Protein AF-A0A916QRW9-F1 (afdb_monomer)

Nearest PDB structures (foldseek):
  6uhw-assembly1_B  TM=3.764E-01  e=2.473E+00  Burkholderia pseudomallei 1710b
  6yfo-assembly1_AA  TM=3.152E-01  e=1.747E+00  Leviviridae sp.
  1um2-assembly1_A  TM=3.130E-01  e=1.629E+00  Saccharomyces cerevisiae
  3ua0-assembly1_A-2  TM=4.004E-01  e=7.529E+00  Bombyx mori

Sequence (87 aa):
MGNGKISNQLALLDYFRSEKDGKITCERRYYISSLSNNAQILAEAIRGHWGIENQLNWVLDVQFQEDDSRIRKDNAPENLAVIRQIA

Mean predicted aligned error: 7.67 Å

Solvent-accessible surface area (backbone atoms only — not comparable to full-atom values): 5506 Å² total; per-residue (Å²): 135,83,87,74,78,85,58,73,43,83,46,79,44,83,45,78,46,79,47,99,87,70,51,74,49,78,46,81,47,79,45,81,38,72,62,73,100,41,72,64,62,50,50,51,50,55,54,53,56,55,43,45,54,65,62,48,48,45,42,40,45,64,77,65,36,50,82,75,56,82,70,75,59,83,67,51,45,63,54,48,55,55,51,64,75,72,108

Foldseek 3Di:
DDPDPQDKDKDKDWDWDADPVRDIDIDIDIDIDSDDPDPVVVVVVVVVVVVCCVPPVCCCCPVVVLVVDPDDPDCVNVVVVVVSNVD

Structure (mmCIF, N/CA/C/O backbone):
data_AF-A0A916QRW9-F1
#
_entry.id   AF-A0A916QRW9-F1
#
loop_
_atom_site.group_PDB
_atom_site.id
_atom_site.type_symbol
_atom_site.label_atom_id
_atom_site.label_alt_id
_atom_site.label_comp_id
_atom_site.label_asym_id
_atom_site.label_entity_id
_atom_site.label_seq_id
_atom_site.pdbx_PDB_ins_code
_atom_site.Cartn_x
_atom_site.Cartn_y
_atom_site.Cartn_z
_atom_site.occupancy
_atom_site.B_iso_or_equiv
_atom_site.auth_seq_id
_atom_site.auth_comp_id
_atom_site.auth_asym_id
_atom_site.auth_atom_id
_atom_site.pdbx_PDB_model_num
ATOM 1 N N . MET A 1 1 ? 25.554 -17.641 21.117 1.00 40.69 1 MET A N 1
ATOM 2 C CA . MET A 1 1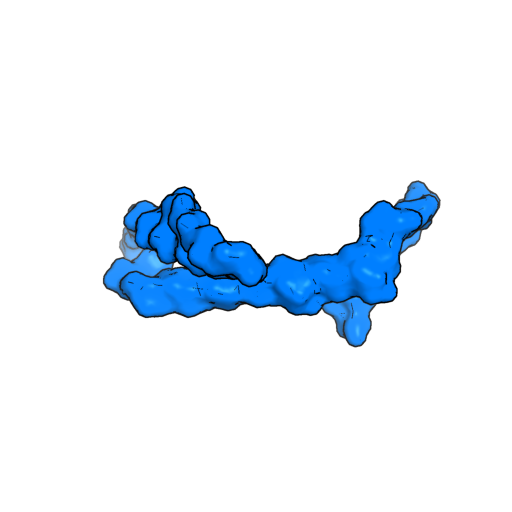 ? 24.869 -16.329 21.048 1.00 40.69 1 MET A CA 1
ATOM 3 C C . MET A 1 1 ? 23.495 -16.562 20.441 1.00 40.69 1 MET A C 1
ATOM 5 O O . MET A 1 1 ? 23.393 -17.384 19.544 1.00 40.69 1 MET A O 1
ATOM 9 N N . GLY A 1 2 ? 22.451 -16.020 21.070 1.00 44.91 2 GLY A N 1
ATOM 10 C CA . GLY A 1 2 ? 21.127 -16.642 21.173 1.00 44.91 2 GLY A CA 1
ATOM 11 C C . GLY A 1 2 ? 20.308 -16.748 19.885 1.00 44.91 2 GLY A C 1
ATOM 12 O O . GLY A 1 2 ? 20.121 -15.770 19.170 1.00 44.91 2 GLY A O 1
ATOM 13 N N . ASN A 1 3 ? 19.734 -17.934 19.681 1.00 49.81 3 ASN A N 1
ATOM 14 C CA . ASN A 1 3 ? 18.597 -18.167 18.796 1.00 49.81 3 ASN A CA 1
ATOM 15 C C . ASN A 1 3 ? 17.366 -17.456 19.381 1.00 49.81 3 ASN A C 1
ATOM 17 O O . ASN A 1 3 ? 16.600 -18.043 20.147 1.00 49.81 3 ASN A O 1
ATOM 21 N N . GLY A 1 4 ? 17.205 -16.169 19.071 1.00 58.22 4 GLY A N 1
ATOM 22 C CA . GLY A 1 4 ? 15.983 -15.430 19.365 1.00 58.22 4 GLY A CA 1
ATOM 23 C C . GLY A 1 4 ? 14.837 -16.026 18.555 1.00 58.22 4 GLY A C 1
ATOM 24 O O . GLY A 1 4 ? 14.833 -15.947 17.330 1.00 58.22 4 GLY A O 1
ATOM 25 N N . LYS A 1 5 ? 13.886 -16.673 19.231 1.00 60.09 5 LYS A N 1
ATOM 26 C CA . LYS A 1 5 ? 12.676 -17.224 18.616 1.00 60.09 5 LYS A CA 1
ATOM 27 C C . LYS A 1 5 ? 11.944 -16.075 17.910 1.00 60.09 5 LYS A C 1
ATOM 29 O O . LYS A 1 5 ? 11.468 -15.165 18.583 1.00 60.09 5 LYS A O 1
ATOM 34 N N . ILE A 1 6 ? 11.881 -16.089 16.578 1.00 61.56 6 ILE A N 1
ATOM 35 C CA . ILE A 1 6 ? 11.084 -15.111 15.827 1.00 61.56 6 ILE A CA 1
ATOM 36 C C . ILE A 1 6 ? 9.614 -15.420 16.126 1.00 61.56 6 ILE A C 1
ATOM 38 O O . ILE A 1 6 ? 9.085 -16.446 15.699 1.00 61.56 6 ILE A O 1
ATOM 42 N N . SER A 1 7 ? 8.976 -14.578 16.935 1.00 67.75 7 SER A N 1
ATOM 43 C CA . SER A 1 7 ? 7.546 -14.659 17.229 1.00 67.75 7 SER A CA 1
ATOM 44 C C . SER A 1 7 ? 6.796 -13.690 16.327 1.00 67.75 7 SER A C 1
ATOM 46 O O . SER A 1 7 ? 6.983 -12.480 16.449 1.00 67.75 7 SER A O 1
ATOM 48 N N . ASN A 1 8 ? 5.937 -14.212 15.456 1.00 79.44 8 ASN A N 1
ATOM 49 C CA . ASN A 1 8 ? 5.040 -13.376 14.668 1.00 79.44 8 ASN A CA 1
ATOM 50 C C . ASN A 1 8 ? 3.842 -12.954 15.519 1.00 79.44 8 ASN A C 1
ATOM 52 O O . ASN A 1 8 ? 3.319 -13.742 16.307 1.00 79.44 8 ASN A O 1
ATOM 56 N N . GLN A 1 9 ? 3.405 -11.717 15.339 1.00 81.19 9 GLN A N 1
ATOM 57 C CA . GLN A 1 9 ? 2.297 -11.112 16.061 1.00 81.19 9 GLN A CA 1
ATOM 58 C C . GLN A 1 9 ? 1.226 -10.667 15.075 1.00 81.19 9 GLN A C 1
ATOM 60 O O . GLN A 1 9 ? 1.536 -10.208 13.975 1.00 81.19 9 GLN A O 1
ATOM 65 N N . LEU A 1 10 ? -0.033 -10.810 15.487 1.00 86.06 10 LEU A N 1
ATOM 66 C CA . LEU A 1 10 ? -1.178 -10.276 14.767 1.00 86.06 10 LEU A CA 1
ATOM 67 C C . LEU A 1 10 ? -1.475 -8.876 15.294 1.00 86.06 10 LEU A C 1
ATOM 69 O O . LEU A 1 10 ? -1.681 -8.694 16.493 1.00 86.06 10 LEU A O 1
ATOM 73 N N . ALA A 1 11 ? -1.555 -7.912 14.393 1.00 87.56 11 ALA A N 1
ATOM 74 C CA . ALA A 1 11 ? -1.979 -6.564 14.699 1.00 87.56 11 ALA A CA 1
ATOM 75 C C . ALA A 1 11 ? -3.248 -6.208 13.943 1.00 87.56 11 ALA A C 1
ATOM 77 O O . ALA A 1 11 ? -3.441 -6.604 12.795 1.00 87.56 11 ALA A O 1
ATOM 78 N N . LEU A 1 12 ? -4.090 -5.426 14.602 1.00 89.50 12 LEU A N 1
ATOM 79 C CA . LEU A 1 12 ? -5.332 -4.899 14.070 1.00 89.50 12 LEU A CA 1
ATOM 80 C C . LEU A 1 12 ? -5.191 -3.382 13.994 1.00 89.50 12 LEU A C 1
ATOM 82 O O . LEU A 1 12 ? -4.835 -2.741 14.981 1.00 89.50 12 LEU A O 1
ATOM 86 N N . LEU A 1 13 ? -5.470 -2.824 12.821 1.00 90.19 13 LEU A N 1
ATOM 87 C CA . LEU A 1 13 ? -5.515 -1.389 12.585 1.00 90.19 13 LEU A CA 1
ATOM 88 C C . LEU A 1 13 ? -6.910 -1.014 12.085 1.00 90.19 13 LEU A C 1
ATOM 90 O O . LEU A 1 13 ? -7.375 -1.574 11.090 1.00 90.19 13 LEU A O 1
ATOM 94 N N . ASP A 1 14 ? -7.541 -0.049 12.744 1.00 92.44 14 ASP A N 1
A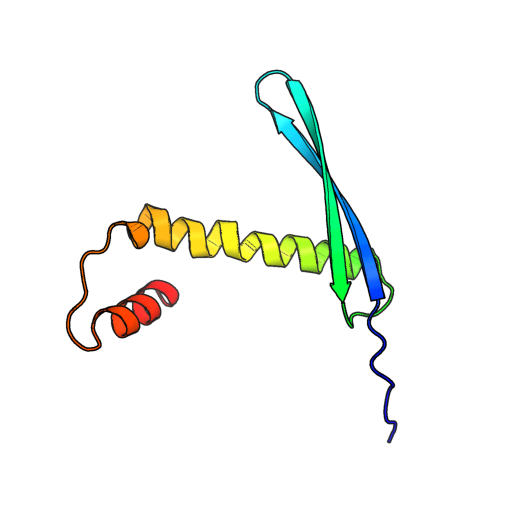TOM 95 C CA . ASP A 1 14 ? -8.744 0.597 12.228 1.00 92.44 14 ASP A CA 1
ATOM 96 C C . ASP A 1 14 ? -8.324 1.820 11.387 1.00 92.44 14 ASP A C 1
ATOM 98 O O . ASP A 1 14 ? -7.597 2.706 11.845 1.00 92.44 14 ASP A O 1
ATOM 102 N N . TYR A 1 15 ? -8.744 1.838 10.124 1.00 89.44 15 TYR A N 1
ATOM 103 C CA . TYR A 1 15 ? -8.482 2.891 9.150 1.00 89.44 15 TYR A CA 1
ATOM 104 C C . TYR A 1 15 ? -9.766 3.675 8.891 1.00 89.44 15 TYR A C 1
ATOM 106 O O . TYR A 1 15 ? -10.754 3.124 8.409 1.00 89.44 15 TYR A O 1
ATOM 114 N N . PHE A 1 16 ? -9.734 4.972 9.188 1.00 91.94 16 PHE A N 1
ATOM 115 C CA . PHE A 1 16 ? -10.853 5.876 8.957 1.00 91.94 16 PHE A CA 1
ATOM 116 C C . PHE A 1 16 ? -10.572 6.757 7.747 1.00 91.94 16 PHE A C 1
ATOM 118 O O . PHE A 1 16 ? -9.520 7.394 7.660 1.00 91.94 16 PHE A O 1
ATOM 125 N N . ARG A 1 17 ? -11.539 6.829 6.837 1.00 90.94 17 ARG A N 1
ATOM 126 C CA . ARG A 1 17 ? -11.511 7.722 5.679 1.00 90.94 17 ARG A CA 1
ATOM 127 C C . ARG A 1 17 ? -12.729 8.630 5.716 1.00 90.94 17 ARG A C 1
ATOM 129 O O . ARG A 1 17 ? -13.839 8.162 5.946 1.00 90.94 17 ARG A O 1
ATOM 136 N N . SER A 1 18 ? -12.494 9.918 5.483 1.00 93.81 18 SER A N 1
ATOM 137 C CA . SER A 1 18 ? -13.545 10.911 5.269 1.00 93.81 18 SER A CA 1
ATOM 138 C C . SER A 1 18 ? -13.726 11.141 3.771 1.00 93.81 18 SER A C 1
ATOM 140 O O . SER A 1 18 ? -12.746 11.346 3.047 1.00 93.81 18 SER A O 1
ATOM 142 N N . GLU A 1 19 ? -14.965 11.074 3.306 1.00 91.94 19 GLU A N 1
ATOM 143 C CA . GLU A 1 19 ? -15.358 11.400 1.941 1.00 91.94 19 GLU A CA 1
ATOM 144 C C . GLU A 1 19 ? -15.790 12.873 1.826 1.00 91.94 19 GLU A C 1
ATOM 146 O O . GLU A 1 19 ? -16.052 13.557 2.818 1.00 91.94 19 GLU A O 1
ATOM 151 N N . LYS A 1 20 ? -15.840 13.399 0.594 1.00 89.75 20 LYS A N 1
ATOM 152 C CA . LYS A 1 20 ? -16.141 14.822 0.340 1.00 89.75 20 LYS A CA 1
ATOM 153 C C . LYS A 1 20 ? -17.546 15.242 0.791 1.00 89.75 20 LYS A C 1
ATOM 155 O O . LYS A 1 20 ? -17.777 16.427 0.998 1.00 89.75 20 LYS A O 1
ATOM 160 N N . ASP A 1 21 ? -18.464 14.293 0.926 1.00 93.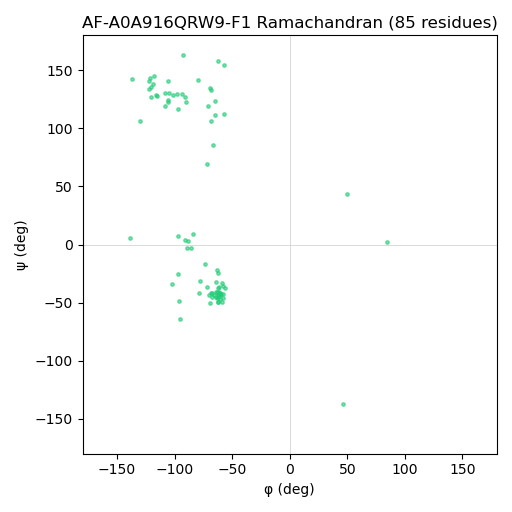50 21 ASP A N 1
ATOM 161 C CA . ASP A 1 21 ? -19.843 14.484 1.387 1.00 93.50 21 ASP A CA 1
ATOM 162 C C . ASP A 1 21 ? -19.990 14.397 2.920 1.00 93.50 21 ASP A C 1
ATOM 164 O O . ASP A 1 21 ? -21.097 14.505 3.445 1.00 93.50 21 ASP A O 1
ATOM 168 N N . GLY A 1 22 ? -18.883 14.220 3.650 1.00 91.81 22 GLY A N 1
ATOM 169 C CA . GLY A 1 22 ? -18.870 14.088 5.107 1.00 91.81 22 GLY A CA 1
ATOM 170 C C . GLY A 1 22 ? -19.129 12.667 5.609 1.00 91.81 22 GLY A C 1
ATOM 171 O O . GLY A 1 22 ? -19.152 12.448 6.823 1.00 91.81 22 GLY A O 1
ATOM 172 N N . LYS A 1 23 ? -19.295 11.684 4.718 1.00 94.75 23 LYS A N 1
ATOM 173 C CA . LYS A 1 23 ? -19.392 10.278 5.105 1.00 94.75 23 LYS A CA 1
ATOM 174 C C . LYS A 1 23 ? -18.044 9.782 5.630 1.00 94.75 23 LYS A C 1
ATOM 176 O O . LYS A 1 23 ? -17.003 9.984 5.007 1.00 94.75 23 LYS A O 1
ATOM 181 N N . ILE A 1 24 ? -18.071 9.097 6.773 1.00 95.19 24 ILE A N 1
ATOM 182 C CA . ILE A 1 24 ? -16.895 8.442 7.353 1.00 95.19 24 ILE A CA 1
ATOM 183 C C . ILE A 1 24 ? -17.029 6.937 7.148 1.00 95.19 24 ILE A C 1
ATOM 185 O O . ILE A 1 24 ? -18.003 6.325 7.587 1.00 95.19 24 ILE A O 1
ATOM 189 N N . THR A 1 25 ? -16.033 6.333 6.512 1.00 95.19 25 THR A N 1
ATOM 190 C CA . THR A 1 25 ? -15.910 4.879 6.393 1.00 95.19 25 THR A CA 1
ATOM 191 C C . THR A 1 25 ? -14.816 4.377 7.325 1.00 95.19 25 THR A C 1
ATOM 193 O O . THR A 1 25 ? -13.763 5.006 7.443 1.00 95.19 25 THR A O 1
ATOM 196 N N . CYS A 1 26 ? -15.054 3.233 7.965 1.00 94.00 26 CYS A N 1
ATOM 197 C CA . CYS A 1 26 ? -14.067 2.535 8.782 1.00 94.00 26 CYS A CA 1
ATOM 198 C C . CYS A 1 26 ? -13.766 1.173 8.158 1.00 94.00 26 CYS A C 1
ATOM 200 O O . CYS A 1 26 ? -14.680 0.400 7.874 1.00 94.00 26 CYS A O 1
ATOM 202 N N . GLU A 1 27 ? -12.485 0.886 7.964 1.00 93.62 27 GLU A N 1
ATOM 203 C CA . GLU A 1 27 ? -11.984 -0.404 7.511 1.00 93.62 27 GLU A CA 1
ATOM 204 C C . GLU A 1 27 ? -11.064 -0.997 8.567 1.00 93.62 27 GLU A C 1
ATOM 206 O O . GLU A 1 27 ? -10.203 -0.310 9.115 1.00 93.62 27 GLU A O 1
ATOM 211 N N . ARG A 1 28 ? -11.188 -2.301 8.804 1.00 93.69 28 ARG A N 1
ATOM 212 C CA . ARG A 1 28 ? -10.276 -3.030 9.679 1.00 93.69 28 ARG A CA 1
ATOM 213 C C . ARG A 1 28 ? -9.268 -3.810 8.857 1.00 93.69 28 ARG A C 1
ATOM 215 O O . ARG A 1 28 ? -9.647 -4.591 7.986 1.00 93.69 28 ARG A O 1
ATOM 222 N N . ARG A 1 29 ? -7.987 -3.633 9.167 1.00 92.12 29 ARG A N 1
ATOM 223 C CA . ARG A 1 29 ? -6.880 -4.320 8.496 1.00 92.12 29 ARG A CA 1
ATOM 224 C C . ARG A 1 29 ? -6.079 -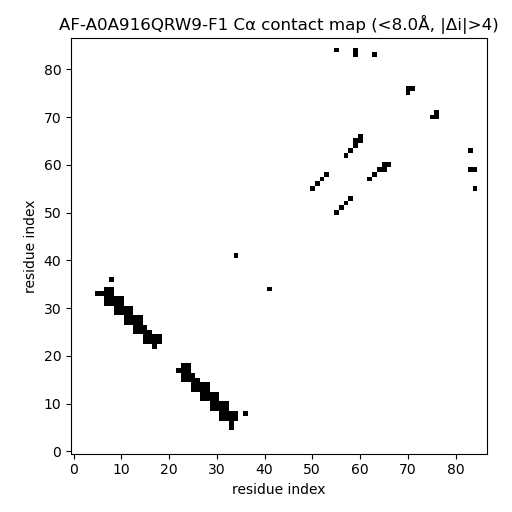5.128 9.504 1.00 92.12 29 ARG A C 1
ATOM 226 O O . ARG A 1 29 ? -5.771 -4.642 10.592 1.00 92.12 29 ARG A O 1
ATOM 233 N N . TYR A 1 30 ? -5.752 -6.357 9.126 1.00 91.50 30 TYR A N 1
ATOM 234 C CA . TYR A 1 30 ? -4.976 -7.283 9.939 1.00 91.50 30 TYR A CA 1
ATOM 235 C C . TYR A 1 30 ? -3.582 -7.443 9.341 1.00 91.50 30 TYR A C 1
ATOM 237 O O . TYR A 1 30 ? -3.451 -7.701 8.147 1.00 91.50 30 TYR A O 1
ATOM 245 N N . TYR A 1 31 ? -2.555 -7.310 10.173 1.00 89.69 31 TYR A N 1
ATOM 246 C CA . TYR A 1 31 ? -1.158 -7.440 9.773 1.00 89.69 31 TYR A CA 1
ATOM 247 C C . TYR A 1 31 ? -0.483 -8.526 10.597 1.00 89.69 31 TYR A C 1
ATOM 249 O O . TYR A 1 31 ? -0.707 -8.625 11.802 1.00 89.69 31 TYR A O 1
ATOM 257 N N . ILE A 1 32 ? 0.368 -9.316 9.950 1.00 91.25 32 ILE A N 1
ATOM 258 C CA . ILE A 1 32 ? 1.254 -10.263 10.622 1.00 91.25 32 ILE A CA 1
ATOM 259 C C . ILE A 1 32 ? 2.656 -9.669 10.569 1.00 91.25 32 ILE A C 1
ATOM 261 O O . ILE A 1 32 ? 3.152 -9.364 9.487 1.00 91.25 32 ILE A O 1
ATOM 265 N N . SER A 1 33 ? 3.282 -9.481 11.727 1.00 87.25 33 SER A N 1
ATOM 266 C CA . SER A 1 33 ? 4.599 -8.852 11.817 1.00 87.25 33 SER A CA 1
ATOM 267 C C . SER A 1 33 ? 5.511 -9.582 12.790 1.00 87.25 33 SER A C 1
ATOM 269 O O . SER A 1 33 ? 5.073 -10.049 13.838 1.00 87.25 33 SER A O 1
ATOM 271 N N . SER A 1 34 ? 6.793 -9.658 12.447 1.00 89.12 34 SER A N 1
ATOM 272 C CA . SER A 1 34 ? 7.862 -10.112 13.340 1.00 89.12 34 SER A CA 1
ATOM 273 C C . SER A 1 34 ? 8.498 -8.961 14.129 1.00 89.12 34 SER A C 1
ATOM 275 O O . SER A 1 34 ? 9.492 -9.175 14.824 1.00 89.12 34 SER A O 1
ATOM 277 N N . LEU A 1 35 ? 7.984 -7.732 13.988 1.00 85.94 35 LEU A N 1
ATOM 278 C CA . LEU A 1 35 ? 8.427 -6.585 14.779 1.00 85.94 35 LEU A CA 1
ATOM 279 C C . LEU A 1 35 ? 8.149 -6.819 16.269 1.00 85.94 35 LEU A C 1
ATOM 281 O O . LEU A 1 35 ? 7.295 -7.620 16.657 1.00 85.94 35 LEU A O 1
ATOM 285 N N . SER A 1 36 ? 8.885 -6.101 17.119 1.00 80.06 36 SER A N 1
ATOM 286 C CA . SER A 1 36 ? 8.604 -6.078 18.553 1.00 80.06 36 SER A CA 1
ATOM 287 C C . SER A 1 36 ? 7.168 -5.605 18.809 1.00 80.06 36 SER A C 1
ATOM 289 O O . SER A 1 36 ? 6.593 -4.887 17.991 1.00 80.06 36 SER A O 1
ATOM 291 N N . ASN A 1 37 ? 6.584 -6.009 19.946 1.00 79.62 37 ASN A N 1
ATOM 292 C CA . ASN A 1 37 ? 5.205 -5.660 20.311 1.00 79.62 37 ASN A CA 1
ATOM 293 C C . ASN A 1 37 ? 5.083 -4.175 20.693 1.00 79.62 37 ASN A C 1
ATOM 295 O O . ASN A 1 37 ? 4.923 -3.820 21.860 1.00 79.62 37 ASN A O 1
ATOM 299 N N . ASN A 1 38 ? 5.238 -3.301 19.708 1.00 87.12 38 ASN A N 1
ATOM 300 C CA . ASN A 1 38 ? 5.171 -1.862 19.841 1.00 87.12 38 ASN A CA 1
ATOM 301 C C . ASN A 1 38 ? 4.229 -1.328 18.760 1.00 87.12 38 ASN A C 1
ATOM 303 O O . ASN A 1 38 ? 4.569 -1.275 17.576 1.00 87.12 38 ASN A O 1
ATOM 307 N N . ALA A 1 39 ? 3.037 -0.922 19.197 1.00 87.38 39 ALA A N 1
ATOM 308 C CA . ALA A 1 39 ? 1.990 -0.424 18.315 1.00 87.38 39 ALA A CA 1
ATOM 309 C C . ALA A 1 39 ? 2.430 0.808 17.509 1.00 87.38 39 ALA A C 1
ATOM 311 O O . ALA A 1 39 ? 2.025 0.950 16.359 1.00 87.38 39 ALA A O 1
ATOM 312 N N . GLN A 1 40 ? 3.280 1.669 18.078 1.00 89.81 40 GLN A N 1
ATOM 313 C CA . GLN A 1 40 ? 3.761 2.866 17.394 1.00 89.81 40 GLN A CA 1
ATOM 314 C C . GLN A 1 40 ? 4.698 2.508 16.238 1.00 89.81 40 GLN A C 1
ATOM 316 O O . GLN A 1 40 ? 4.455 2.940 15.114 1.00 89.81 40 GLN A O 1
ATOM 321 N N . ILE A 1 41 ? 5.704 1.663 16.486 1.00 90.38 41 ILE A N 1
ATOM 322 C CA . ILE A 1 41 ? 6.642 1.208 15.443 1.00 90.38 41 ILE A CA 1
ATOM 323 C C . ILE A 1 41 ? 5.877 0.521 14.312 1.00 90.38 41 ILE A C 1
ATOM 325 O O . ILE A 1 41 ? 6.144 0.752 13.134 1.00 90.38 41 ILE A O 1
ATOM 329 N N . LEU A 1 42 ? 4.895 -0.310 14.659 1.00 90.50 42 LEU A N 1
ATOM 330 C CA . LEU A 1 42 ? 4.093 -0.988 13.658 1.00 90.50 42 LEU A CA 1
ATOM 331 C C . LEU A 1 42 ? 3.216 -0.015 12.857 1.00 90.50 42 LEU A C 1
ATOM 333 O O . LEU A 1 42 ? 3.124 -0.150 11.640 1.00 90.50 42 LEU A O 1
ATOM 337 N N . ALA A 1 43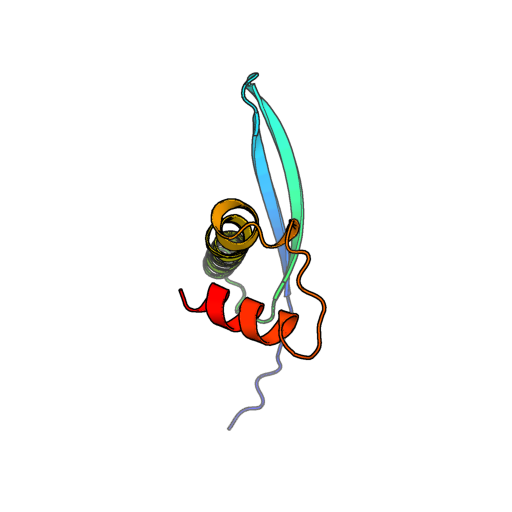 ? 2.591 0.968 13.506 1.00 89.44 43 ALA A N 1
ATOM 338 C CA . ALA A 1 43 ? 1.793 1.983 12.823 1.00 89.44 43 ALA A CA 1
ATOM 339 C C . ALA A 1 43 ? 2.646 2.837 11.870 1.00 89.44 43 ALA A C 1
ATOM 341 O O . ALA A 1 43 ? 2.214 3.122 10.752 1.00 89.44 43 ALA A O 1
ATOM 342 N N . GLU A 1 44 ? 3.861 3.203 12.282 1.00 91.62 44 GLU A N 1
ATOM 343 C CA . GLU A 1 44 ? 4.839 3.907 11.448 1.00 91.62 44 GLU A CA 1
ATOM 344 C C . GLU A 1 44 ? 5.262 3.053 10.248 1.00 91.62 44 GLU A C 1
ATOM 346 O O . GLU A 1 44 ? 5.228 3.538 9.118 1.00 91.62 44 GLU A O 1
ATOM 351 N N . ALA A 1 45 ? 5.561 1.768 10.459 1.00 90.75 45 ALA A N 1
ATOM 352 C CA . ALA A 1 45 ? 5.905 0.838 9.386 1.00 90.75 45 ALA A CA 1
ATOM 353 C C . ALA A 1 45 ? 4.749 0.644 8.390 1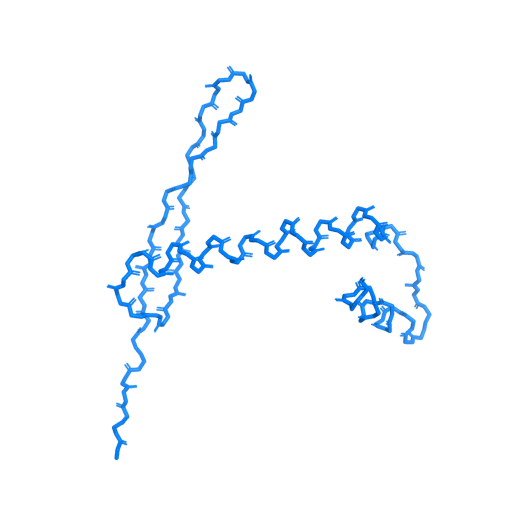.00 90.75 45 ALA A C 1
ATOM 355 O O . ALA A 1 45 ? 4.959 0.723 7.180 1.00 90.75 45 ALA A O 1
ATOM 356 N N . ILE A 1 46 ? 3.517 0.451 8.879 1.00 90.12 46 ILE A N 1
ATOM 357 C CA . ILE A 1 46 ? 2.319 0.335 8.035 1.00 90.12 46 ILE A CA 1
ATOM 358 C C . ILE A 1 46 ? 2.123 1.619 7.224 1.00 90.12 46 ILE A C 1
ATOM 360 O O . ILE A 1 46 ? 1.901 1.557 6.016 1.00 90.12 46 ILE A O 1
ATOM 364 N N . ARG A 1 47 ? 2.222 2.793 7.858 1.00 89.56 47 ARG A N 1
ATOM 365 C CA . ARG A 1 47 ? 2.081 4.080 7.163 1.00 89.56 47 ARG A CA 1
ATOM 366 C C . ARG A 1 47 ? 3.186 4.290 6.127 1.00 89.56 47 ARG A C 1
ATOM 368 O O . ARG A 1 47 ? 2.888 4.755 5.032 1.00 89.56 47 ARG A O 1
ATOM 375 N N . GLY A 1 48 ? 4.426 3.930 6.451 1.00 90.31 48 GLY A N 1
ATOM 376 C CA . GLY A 1 48 ? 5.555 3.980 5.524 1.00 90.31 48 GLY A CA 1
ATOM 377 C C . GLY A 1 48 ? 5.356 3.064 4.318 1.00 90.31 48 GLY A C 1
ATOM 378 O O . GLY A 1 48 ? 5.595 3.482 3.190 1.00 90.31 48 GLY A O 1
ATOM 379 N N . HIS A 1 49 ? 4.821 1.859 4.532 1.00 87.81 49 HIS A N 1
ATOM 380 C CA . HIS A 1 49 ? 4.484 0.938 3.450 1.00 87.81 49 HIS A CA 1
ATOM 381 C C . HIS A 1 49 ? 3.438 1.530 2.490 1.00 87.81 49 HIS A C 1
ATOM 383 O O . HIS A 1 49 ? 3.645 1.508 1.282 1.00 87.81 49 HIS A O 1
ATOM 389 N N . TRP A 1 50 ? 2.382 2.171 3.009 1.00 86.44 50 TRP A N 1
ATOM 390 C CA . TRP A 1 50 ? 1.423 2.924 2.179 1.00 86.44 50 TRP A CA 1
ATOM 391 C C . TRP A 1 50 ? 2.051 4.108 1.432 1.00 86.44 50 TRP A C 1
ATOM 393 O O . TRP A 1 50 ? 1.521 4.549 0.412 1.00 86.44 50 TRP A O 1
ATOM 403 N N . GLY A 1 51 ? 3.164 4.643 1.932 1.00 85.56 51 GLY A N 1
ATOM 404 C CA . GLY A 1 51 ? 3.945 5.661 1.236 1.00 85.56 51 GLY A CA 1
ATOM 405 C C . GLY A 1 51 ? 4.488 5.167 -0.103 1.00 85.56 51 GLY A C 1
ATOM 406 O O . GLY A 1 51 ? 4.475 5.936 -1.054 1.00 85.56 51 GLY A O 1
ATOM 407 N N . ILE A 1 52 ? 4.881 3.892 -0.208 1.00 84.38 52 ILE A N 1
ATOM 408 C CA . ILE A 1 52 ? 5.406 3.304 -1.453 1.00 84.38 52 ILE A CA 1
ATOM 409 C C . ILE A 1 52 ? 4.338 3.335 -2.546 1.00 84.38 52 ILE A C 1
ATOM 411 O O . ILE A 1 52 ? 4.588 3.847 -3.630 1.00 84.38 52 ILE A O 1
ATOM 415 N N . GLU A 1 53 ? 3.126 2.876 -2.244 1.00 84.50 53 GLU A N 1
ATOM 416 C CA . GLU A 1 53 ? 2.028 2.868 -3.217 1.00 84.50 53 GLU A CA 1
ATOM 417 C C . GLU A 1 53 ? 1.678 4.277 -3.712 1.00 84.50 53 GLU A C 1
ATOM 419 O O . GLU A 1 53 ? 1.486 4.515 -4.902 1.00 84.50 53 GLU A O 1
ATOM 424 N N . ASN A 1 54 ? 1.657 5.248 -2.798 1.00 82.75 54 ASN A N 1
ATOM 425 C CA . ASN A 1 54 ? 1.299 6.621 -3.141 1.00 82.75 54 ASN A CA 1
ATOM 426 C C . ASN A 1 54 ? 2.425 7.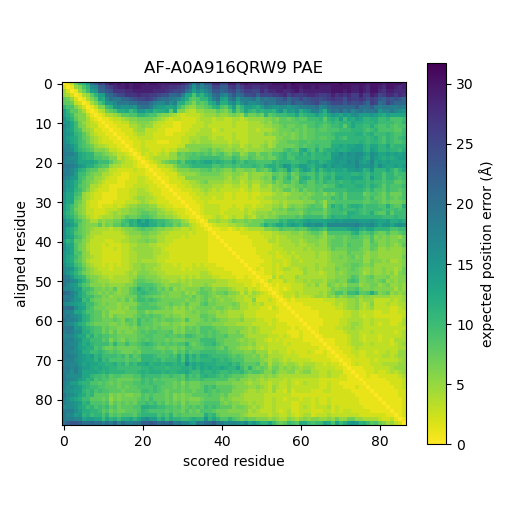404 -3.834 1.00 82.75 54 ASN A C 1
ATOM 428 O O . ASN A 1 54 ? 2.130 8.321 -4.592 1.00 82.75 54 ASN A O 1
ATOM 432 N N . GLN A 1 55 ? 3.693 7.126 -3.523 1.00 84.62 55 GLN A N 1
ATOM 433 C CA . GLN A 1 55 ? 4.828 7.929 -4.000 1.00 84.62 55 GLN A CA 1
ATOM 434 C C . GLN A 1 55 ? 5.576 7.278 -5.157 1.00 84.62 55 GLN A C 1
ATOM 436 O O . GLN A 1 55 ? 6.077 7.997 -6.013 1.00 84.62 55 GLN A O 1
ATOM 441 N N . LEU A 1 56 ? 5.668 5.948 -5.181 1.00 88.00 56 LEU A N 1
ATOM 442 C CA . LEU A 1 56 ? 6.323 5.211 -6.255 1.00 88.00 56 LEU A CA 1
ATOM 443 C C . LEU A 1 56 ? 5.293 4.760 -7.287 1.00 88.00 56 LEU A C 1
ATOM 445 O O . LEU A 1 56 ? 5.323 5.237 -8.416 1.00 88.00 56 LEU A O 1
ATOM 449 N N . ASN A 1 57 ? 4.357 3.894 -6.897 1.00 86.31 57 ASN A N 1
ATOM 450 C CA . ASN A 1 57 ? 3.480 3.238 -7.871 1.00 86.31 57 ASN A CA 1
ATOM 451 C C . ASN A 1 57 ? 2.557 4.237 -8.569 1.00 86.31 57 ASN A C 1
ATOM 453 O O . ASN A 1 57 ? 2.519 4.262 -9.789 1.00 86.31 57 ASN A O 1
ATOM 457 N N . TRP A 1 58 ? 1.954 5.185 -7.842 1.00 90.06 58 TRP A N 1
ATOM 458 C CA . TRP A 1 58 ? 1.173 6.246 -8.492 1.00 90.06 58 TRP A CA 1
ATOM 459 C C . TRP A 1 58 ? 1.976 7.051 -9.531 1.00 90.06 58 TRP A C 1
ATOM 461 O O . TRP A 1 58 ? 1.436 7.446 -10.564 1.00 90.06 58 TRP A O 1
ATOM 471 N N . VAL A 1 59 ? 3.263 7.314 -9.276 1.00 89.94 59 VAL A N 1
ATOM 472 C CA . VAL A 1 59 ? 4.124 8.038 -10.226 1.00 89.94 59 VAL A CA 1
ATOM 473 C C . VAL A 1 59 ? 4.411 7.172 -11.452 1.00 89.94 59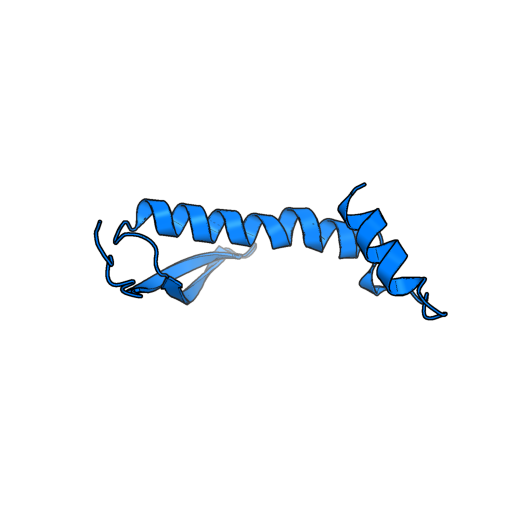 VAL A C 1
ATOM 475 O O . VAL A 1 59 ? 4.319 7.674 -12.573 1.00 89.94 59 VAL A O 1
ATOM 478 N N . LEU A 1 60 ? 4.707 5.886 -11.260 1.00 91.44 60 LEU A N 1
ATOM 479 C CA . LEU A 1 60 ? 4.887 4.929 -12.354 1.00 91.44 60 LEU A CA 1
ATOM 480 C C . LEU A 1 60 ? 3.623 4.828 -13.221 1.00 91.44 60 LEU A C 1
ATOM 482 O O . LEU A 1 60 ? 3.684 5.015 -14.440 1.00 91.44 60 LEU A O 1
ATOM 486 N N . ASP A 1 61 ? 2.471 4.651 -12.586 1.00 89.81 61 ASP A N 1
ATOM 487 C CA . ASP A 1 61 ? 1.195 4.453 -13.265 1.00 89.81 61 ASP A CA 1
ATOM 488 C C . ASP A 1 61 ? 0.754 5.721 -14.009 1.00 89.81 61 ASP A C 1
ATOM 490 O O . ASP A 1 61 ? 0.372 5.660 -15.176 1.00 89.81 61 ASP A O 1
ATOM 494 N N . VAL A 1 62 ? 0.849 6.897 -13.373 1.00 90.44 62 VAL A N 1
ATOM 495 C CA . VAL A 1 62 ? 0.277 8.145 -13.911 1.00 90.44 62 VAL A CA 1
ATOM 496 C C . VAL A 1 62 ? 1.288 8.992 -14.679 1.00 90.44 62 VAL A C 1
ATOM 498 O O . VAL A 1 62 ? 0.985 9.451 -15.781 1.00 90.44 62 VAL A O 1
ATOM 501 N N . GLN A 1 63 ? 2.476 9.245 -14.123 1.00 89.81 63 GLN A N 1
ATOM 502 C CA . GLN A 1 63 ? 3.463 10.120 -14.776 1.00 89.81 63 GLN A CA 1
ATOM 503 C C . GLN A 1 63 ? 4.210 9.385 -15.885 1.00 89.81 63 GLN A C 1
ATOM 505 O O . GLN A 1 63 ? 4.402 9.938 -16.969 1.00 89.81 63 GLN A O 1
ATOM 510 N N . PHE A 1 64 ? 4.595 8.131 -15.641 1.00 89.38 64 PHE A N 1
ATOM 511 C CA . PHE A 1 64 ? 5.276 7.308 -16.642 1.00 89.38 64 PHE A CA 1
ATOM 512 C C . PHE A 1 64 ? 4.326 6.502 -17.535 1.00 89.38 64 PHE A C 1
ATOM 514 O O . PHE A 1 64 ? 4.810 5.854 -18.473 1.00 89.38 64 PHE A O 1
ATOM 521 N N . GLN A 1 65 ? 3.010 6.584 -17.285 1.00 91.06 65 GLN A N 1
ATOM 522 C CA . GLN A 1 65 ? 1.960 5.883 -18.036 1.00 91.06 65 GLN A CA 1
ATOM 523 C C . GLN A 1 65 ? 2.292 4.395 -18.173 1.00 91.06 65 GLN A C 1
ATOM 525 O O . GLN A 1 65 ? 2.237 3.815 -19.262 1.00 91.06 65 GLN A O 1
ATOM 530 N N . GLU A 1 66 ? 2.759 3.793 -17.077 1.00 89.88 66 GLU A N 1
ATOM 531 C CA . GLU A 1 66 ? 3.237 2.418 -17.091 1.00 89.88 66 GLU A CA 1
ATOM 532 C C . GLU A 1 66 ? 2.122 1.437 -17.461 1.00 89.88 66 GLU A C 1
ATOM 534 O O . GLU A 1 66 ? 2.342 0.597 -18.339 1.00 89.88 66 GLU A O 1
ATOM 539 N N . ASP A 1 67 ? 0.921 1.631 -16.910 1.00 89.88 67 ASP A N 1
ATOM 540 C CA . ASP A 1 67 ? -0.277 0.842 -17.222 1.00 89.88 67 ASP A CA 1
ATOM 541 C C . ASP A 1 67 ? -0.645 0.868 -18.715 1.00 89.88 67 ASP A C 1
ATOM 543 O O . ASP A 1 67 ? -1.062 -0.144 -19.288 1.00 89.88 67 ASP A O 1
ATOM 547 N N . ASP A 1 68 ? -0.426 2.003 -19.383 1.00 92.56 68 ASP A N 1
ATOM 548 C CA . ASP A 1 68 ? -0.746 2.191 -20.802 1.00 92.56 68 ASP A CA 1
ATOM 549 C C . ASP A 1 68 ? 0.383 1.722 -21.745 1.00 92.56 68 ASP A C 1
ATOM 551 O O . ASP A 1 68 ? 0.239 1.736 -22.978 1.00 92.56 68 ASP A O 1
ATOM 555 N N . SER A 1 69 ? 1.519 1.276 -21.198 1.00 92.00 69 SER A N 1
ATOM 556 C CA . SER A 1 69 ? 2.687 0.870 -21.978 1.00 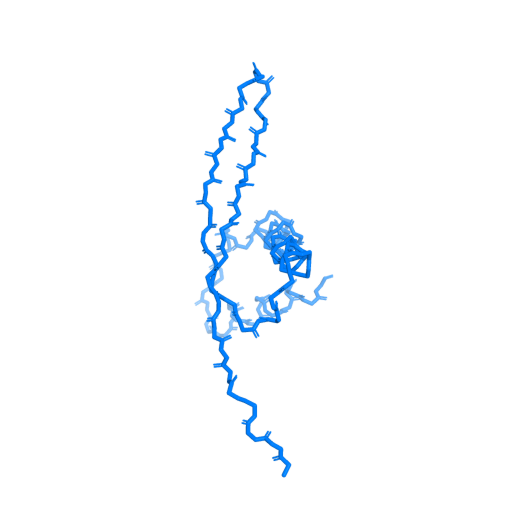92.00 69 SER A CA 1
ATOM 557 C C . SER A 1 69 ? 2.416 -0.369 -22.844 1.00 92.00 69 SER A C 1
ATOM 559 O O . SER A 1 69 ? 2.094 -1.470 -22.383 1.00 92.00 69 SER A O 1
ATOM 561 N N . ARG A 1 70 ? 2.638 -0.218 -24.156 1.00 94.38 70 ARG A N 1
ATOM 562 C CA . ARG A 1 70 ? 2.496 -1.294 -25.159 1.00 94.38 70 ARG A CA 1
ATOM 563 C C . ARG A 1 70 ? 3.813 -1.983 -25.510 1.00 94.38 70 ARG A C 1
ATOM 565 O O . ARG A 1 70 ? 3.861 -2.777 -26.449 1.00 94.38 70 ARG A O 1
ATOM 572 N N . ILE A 1 71 ? 4.892 -1.676 -24.796 1.00 92.94 71 ILE A N 1
ATOM 573 C CA . ILE A 1 71 ? 6.203 -2.285 -25.029 1.00 92.94 71 ILE A CA 1
ATOM 574 C C . ILE A 1 71 ? 6.143 -3.741 -24.565 1.00 92.94 71 ILE A C 1
ATOM 576 O O . ILE A 1 71 ? 5.855 -4.003 -23.404 1.00 92.94 71 ILE A O 1
ATOM 580 N N . ARG A 1 72 ? 6.373 -4.684 -25.489 1.00 93.75 72 ARG A N 1
ATOM 581 C CA . ARG A 1 72 ? 6.279 -6.143 -25.249 1.00 93.75 72 ARG A CA 1
ATOM 582 C C . ARG A 1 72 ? 7.389 -6.962 -25.912 1.00 93.75 72 ARG A C 1
ATOM 584 O O . ARG A 1 72 ? 7.312 -8.184 -25.935 1.00 93.75 72 ARG A O 1
ATOM 591 N N . LYS A 1 73 ? 8.372 -6.304 -26.527 1.00 96.25 73 LYS A N 1
ATOM 592 C CA . LYS A 1 73 ? 9.401 -6.969 -27.331 1.00 96.25 73 LYS A CA 1
ATOM 593 C C . LYS A 1 73 ? 10.638 -7.265 -26.489 1.00 96.25 73 LYS A C 1
ATOM 595 O O . LYS A 1 73 ? 11.194 -6.338 -25.903 1.00 96.25 73 LYS A O 1
ATOM 600 N N . ASP A 1 74 ? 11.100 -8.512 -26.545 1.00 96.12 74 ASP A N 1
ATOM 601 C CA . ASP A 1 74 ? 12.328 -8.982 -25.896 1.00 96.12 74 ASP A CA 1
ATOM 602 C C . ASP A 1 74 ? 12.403 -8.487 -24.435 1.00 96.12 74 ASP A C 1
ATOM 604 O O . ASP A 1 74 ? 11.386 -8.462 -23.748 1.00 96.12 74 ASP A O 1
ATOM 608 N N . ASN A 1 75 ? 13.572 -8.025 -23.985 1.00 95.19 75 ASN A N 1
ATOM 609 C CA . ASN A 1 75 ? 13.797 -7.552 -22.611 1.00 95.19 75 ASN A CA 1
ATOM 610 C C . ASN A 1 75 ? 13.386 -6.082 -22.390 1.00 95.19 75 ASN A C 1
ATOM 612 O O . ASN A 1 75 ? 13.744 -5.464 -21.386 1.00 95.19 75 ASN A O 1
ATOM 616 N N . ALA A 1 76 ? 12.720 -5.452 -23.364 1.00 93.38 76 ALA A N 1
ATOM 617 C CA . ALA A 1 76 ? 12.348 -4.044 -23.258 1.00 93.38 76 ALA A CA 1
ATOM 618 C C . ALA A 1 76 ? 11.377 -3.747 -22.092 1.00 93.38 76 ALA A C 1
ATOM 620 O O . ALA A 1 76 ? 11.557 -2.699 -21.469 1.00 93.38 76 ALA A O 1
ATOM 621 N N . PRO A 1 77 ? 10.396 -4.614 -21.754 1.00 92.75 77 PRO A N 1
ATOM 622 C CA . PRO A 1 77 ? 9.522 -4.392 -20.603 1.00 92.75 77 PRO A CA 1
ATOM 623 C C . PRO A 1 77 ? 10.286 -4.356 -19.273 1.00 92.75 77 PRO A C 1
ATOM 625 O O . PRO A 1 77 ? 10.125 -3.397 -18.523 1.00 92.75 77 PRO A O 1
ATOM 628 N N . GLU A 1 78 ? 11.155 -5.339 -18.995 1.00 93.06 78 GLU A N 1
ATOM 629 C CA . GLU A 1 78 ? 11.890 -5.369 -17.721 1.00 93.06 78 GLU A CA 1
ATOM 630 C C . GLU A 1 78 ? 12.904 -4.228 -17.623 1.00 93.06 78 GLU A C 1
ATOM 632 O O . GLU A 1 78 ? 13.002 -3.569 -16.588 1.00 93.06 78 GLU A O 1
ATOM 637 N N . ASN A 1 79 ? 13.630 -3.947 -18.711 1.00 94.44 79 ASN A N 1
ATOM 638 C CA . ASN A 1 79 ? 14.611 -2.864 -18.726 1.00 94.44 79 ASN A CA 1
ATOM 639 C C . ASN A 1 79 ? 13.958 -1.510 -18.433 1.00 94.44 79 ASN A C 1
ATOM 641 O O . ASN A 1 79 ? 14.510 -0.705 -17.684 1.00 94.44 79 ASN A O 1
ATOM 645 N N . LEU A 1 80 ? 12.785 -1.251 -19.017 1.00 93.00 80 LEU A N 1
ATOM 646 C CA . LEU A 1 80 ? 12.100 0.019 -18.824 1.00 93.00 80 LEU A CA 1
ATOM 647 C C . LEU A 1 80 ? 11.503 0.146 -17.418 1.00 93.00 80 LEU A C 1
ATOM 649 O O . LEU A 1 80 ? 11.584 1.232 -16.849 1.00 93.00 80 LEU A O 1
ATOM 653 N N . ALA A 1 81 ? 10.981 -0.942 -16.844 1.00 90.69 81 ALA A N 1
ATOM 654 C CA . ALA A 1 81 ? 10.500 -0.959 -15.462 1.00 90.69 81 ALA A CA 1
ATOM 655 C C . ALA A 1 81 ? 11.616 -0.564 -14.476 1.00 90.69 81 ALA A C 1
ATOM 657 O O . ALA A 1 81 ? 11.431 0.311 -13.632 1.00 90.69 81 ALA A O 1
ATOM 658 N N . VAL A 1 82 ? 12.820 -1.126 -14.645 1.00 92.06 82 VAL A N 1
ATOM 659 C CA . VAL A 1 82 ? 13.981 -0.779 -13.805 1.00 92.06 82 VAL A CA 1
ATOM 660 C C . VAL A 1 82 ? 14.391 0.682 -13.989 1.00 92.06 82 VAL A C 1
ATOM 662 O O . VAL A 1 82 ? 14.640 1.376 -13.007 1.00 92.06 82 VAL A O 1
ATOM 665 N N . ILE A 1 83 ? 14.458 1.169 -15.232 1.00 92.44 83 ILE A N 1
ATOM 666 C CA . ILE A 1 83 ? 14.854 2.559 -15.512 1.00 92.44 83 ILE A CA 1
ATOM 667 C C . ILE A 1 83 ? 13.874 3.549 -14.871 1.00 92.44 83 ILE A C 1
ATOM 669 O O . ILE A 1 83 ? 14.312 4.515 -14.250 1.00 92.44 83 ILE A O 1
ATOM 673 N N . ARG A 1 84 ? 12.564 3.308 -14.988 1.00 90.75 84 ARG A N 1
ATOM 674 C CA . ARG A 1 84 ? 11.526 4.180 -14.415 1.00 90.75 84 ARG A CA 1
ATOM 675 C C . ARG A 1 84 ? 11.569 4.232 -12.892 1.00 90.75 84 ARG A C 1
ATOM 677 O O . ARG A 1 84 ? 11.277 5.271 -12.323 1.00 90.75 84 ARG A O 1
ATOM 684 N N . GLN A 1 85 ? 11.969 3.142 -12.241 1.00 87.31 85 GLN A N 1
ATOM 685 C CA . GLN A 1 85 ? 12.099 3.085 -10.786 1.00 87.31 85 GLN A CA 1
ATOM 686 C C . GLN A 1 85 ? 13.321 3.863 -10.250 1.00 87.31 85 GLN A C 1
ATOM 688 O O . GLN A 1 85 ? 13.393 4.134 -9.052 1.00 87.31 85 GLN A O 1
ATOM 693 N N . ILE A 1 86 ? 14.288 4.200 -11.114 1.00 84.50 86 ILE A N 1
ATOM 694 C CA . ILE A 1 86 ? 15.514 4.945 -10.764 1.00 84.50 86 ILE A CA 1
ATOM 695 C C . ILE A 1 86 ? 15.387 6.453 -11.062 1.00 84.50 86 ILE A C 1
ATOM 697 O O . ILE A 1 86 ? 16.115 7.244 -10.460 1.00 84.50 86 ILE A O 1
ATOM 701 N N . ALA A 1 87 ? 14.522 6.833 -12.008 1.00 63.00 87 ALA A N 1
ATOM 702 C CA . ALA A 1 87 ? 14.339 8.206 -12.491 1.00 63.00 87 ALA A CA 1
ATOM 703 C C . ALA A 1 87 ? 13.588 9.102 -11.492 1.00 63.00 87 ALA A C 1
ATOM 705 O O . ALA A 1 87 ? 13.961 10.296 -11.413 1.00 63.00 87 ALA A O 1
#

Radius of gyration: 19.06 Å; Cα contacts (8 Å, |Δi|>4): 65; chains: 1; bounding box: 45×33×48 Å

Secondary structure (DSSP, 8-state):
--------EEEEEEEEEE-TTS-EEEEEEEEEE-S-S-HHHHHHHHHHHHHHIIIIIHIIIIIS--TT----STTHHHHHHHHHHH-

pLDDT: mean 86.84, std 10.85, range [40.69, 96.25]